Protein AF-A0A953K7R1-F1 (afdb_monomer)

Solvent-accessible surface area (backbone atoms only — not comparable to full-atom values): 4111 Å² total; per-residue (Å²): 126,63,72,44,78,74,57,89,60,23,33,42,32,57,43,80,34,76,86,39,89,56,102,82,73,30,41,38,38,41,35,36,34,36,56,55,97,93,41,83,42,80,67,51,73,46,47,45,88,82,47,84,73,82,50,73,69,57,52,57,57,51,44,68,78,74,109

Sequence (67 aa):
MQATPIGKDCYKIRLAISSKGGKSGGGRVVTYVRLLQGKVYLLTIYDKTDQDSLTTKELLALLKGVE

Mean predicted aligned error: 5.42 Å

Nearest PDB structures (foldseek):
  9djt-assembly1_B  TM=6.527E-01  e=1.028E+00  Homo sapiens
  8u17-assembly2_E  TM=6.463E-01  e=1.467E+00  Homo sapiens
  4a0a-assembly1_A  TM=6.731E-01  e=1.973E+00  Homo sapiens
  8u17-assembly1_B  TM=6.539E-01  e=1.652E+00  Homo sapiens
  8ov6-assembly1_A  TM=6.717E-01  e=5.093E+00  Homo sapiens

pLDDT: mean 85.48, std 10.37, range [53.62, 94.75]

Secondary structure (DSSP, 8-state):
--EEEEETTEEEEEEEETTS--TTS-EEEEEEEEEETTEEEEEEEEETTT-----HHHHHHHHTTT-

Radius of gyration: 12.91 Å; Cα contacts (8 Å, |Δi|>4): 103; chains: 1; bounding box: 32×26×30 Å

Structure (mmCIF, N/CA/C/O backbone):
data_AF-A0A953K7R1-F1
#
_entry.id   AF-A0A953K7R1-F1
#
loop_
_atom_site.group_PDB
_atom_site.id
_atom_site.type_symbol
_atom_site.label_atom_id
_atom_site.label_alt_id
_atom_site.label_comp_id
_atom_site.label_asym_id
_atom_site.label_entity_id
_atom_site.label_seq_id
_atom_site.pdbx_PDB_ins_code
_atom_site.Cartn_x
_atom_site.Cartn_y
_atom_site.Cartn_z
_atom_site.occupancy
_atom_site.B_iso_or_equiv
_atom_site.auth_seq_id
_atom_site.auth_comp_id
_atom_site.auth_asym_id
_atom_site.auth_atom_id
_atom_site.pdbx_PDB_model_num
ATOM 1 N N . MET A 1 1 ? 0.769 -15.223 -3.803 1.00 61.38 1 MET A N 1
ATOM 2 C CA . MET A 1 1 ? 0.242 -13.853 -3.632 1.00 61.38 1 MET A CA 1
ATOM 3 C C . MET A 1 1 ? -0.072 -13.677 -2.158 1.00 61.38 1 MET A C 1
ATOM 5 O O . MET A 1 1 ? -0.912 -14.405 -1.654 1.00 61.38 1 MET A O 1
ATOM 9 N N 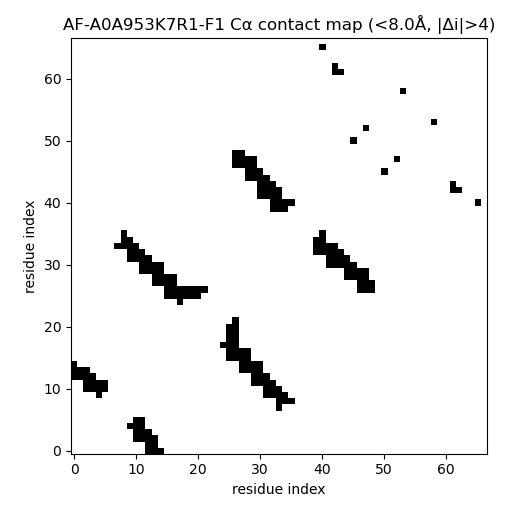. GLN A 1 2 ? 0.656 -12.816 -1.450 1.00 76.69 2 GLN A N 1
ATOM 10 C CA . GLN A 1 2 ? 0.450 -12.583 -0.018 1.00 76.69 2 GLN A CA 1
ATOM 11 C C . GLN A 1 2 ? 0.331 -11.077 0.213 1.00 76.69 2 GLN A C 1
ATOM 13 O O . GLN A 1 2 ? 1.105 -10.305 -0.359 1.00 76.69 2 GLN A O 1
ATOM 18 N N . ALA A 1 3 ? -0.663 -10.673 1.001 1.00 86.12 3 ALA A N 1
ATOM 19 C CA . ALA A 1 3 ? -0.849 -9.291 1.412 1.00 86.12 3 ALA A CA 1
ATOM 20 C C . ALA A 1 3 ? 0.002 -9.021 2.657 1.00 86.12 3 ALA A C 1
ATOM 22 O O . ALA A 1 3 ? -0.102 -9.736 3.652 1.00 86.12 3 ALA A O 1
ATOM 23 N N . THR A 1 4 ? 0.851 -8.001 2.603 1.00 93.19 4 THR A N 1
ATOM 24 C CA . THR A 1 4 ? 1.645 -7.560 3.751 1.00 93.19 4 THR A CA 1
ATOM 25 C C . THR A 1 4 ? 0.925 -6.394 4.426 1.00 93.19 4 THR A C 1
ATOM 27 O O . THR A 1 4 ? 0.729 -5.373 3.760 1.00 93.19 4 THR A O 1
ATOM 30 N N . PRO A 1 5 ? 0.530 -6.502 5.707 1.00 92.88 5 PRO A N 1
ATOM 31 C CA . PRO A 1 5 ? -0.019 -5.368 6.439 1.00 92.88 5 PRO A CA 1
ATOM 32 C C . PRO A 1 5 ? 1.057 -4.293 6.615 1.00 92.88 5 PRO A C 1
ATOM 34 O O . PRO A 1 5 ? 2.219 -4.599 6.879 1.00 92.88 5 PRO A O 1
ATOM 37 N N . ILE A 1 6 ? 0.670 -3.031 6.456 1.00 91.31 6 ILE A N 1
ATOM 38 C CA . ILE A 1 6 ? 1.577 -1.873 6.558 1.00 91.31 6 ILE A CA 1
ATOM 39 C C . ILE A 1 6 ? 1.053 -0.800 7.530 1.00 91.31 6 ILE A C 1
ATOM 41 O O . ILE A 1 6 ? 1.527 0.333 7.522 1.00 91.31 6 ILE A O 1
ATOM 45 N N . GLY A 1 7 ? 0.089 -1.169 8.381 1.00 89.38 7 GLY A N 1
ATOM 46 C CA . GLY A 1 7 ? -0.546 -0.295 9.372 1.00 89.38 7 GLY A CA 1
ATOM 47 C C . GLY A 1 7 ? -1.779 0.436 8.836 1.00 89.38 7 GLY A C 1
ATOM 48 O O . GLY A 1 7 ? -2.010 0.461 7.632 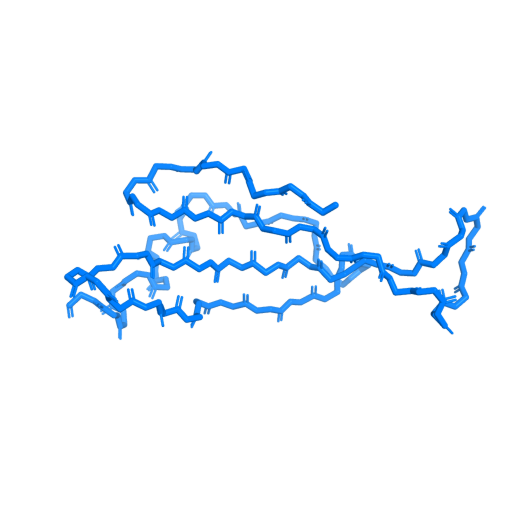1.00 89.38 7 GLY A O 1
ATOM 49 N N . LYS A 1 8 ? -2.582 1.017 9.742 1.00 89.00 8 LYS A N 1
ATOM 50 C CA . LYS A 1 8 ? -3.846 1.713 9.423 1.00 89.00 8 LYS A CA 1
ATOM 51 C C . LYS A 1 8 ? -4.758 0.889 8.502 1.00 89.00 8 LYS A C 1
ATOM 53 O O . LYS A 1 8 ? -5.180 1.397 7.478 1.00 89.00 8 LYS A O 1
ATOM 58 N N . ASP A 1 9 ? -4.967 -0.396 8.784 1.00 92.44 9 ASP A N 1
ATOM 59 C CA . ASP A 1 9 ? -5.741 -1.321 7.929 1.00 92.44 9 ASP A CA 1
ATOM 60 C C . ASP A 1 9 ? -5.367 -1.279 6.430 1.00 92.44 9 ASP A C 1
ATOM 62 O O . ASP A 1 9 ? -6.188 -1.569 5.553 1.00 92.44 9 ASP A O 1
ATOM 66 N N . CYS A 1 10 ? -4.127 -0.889 6.122 1.00 93.25 10 CYS A N 1
ATOM 67 C CA . CYS A 1 10 ? -3.584 -0.878 4.777 1.00 93.25 10 CYS A CA 1
ATOM 68 C C . CYS A 1 10 ? -2.768 -2.136 4.524 1.00 93.25 10 CYS A C 1
ATOM 70 O O . CYS A 1 10 ? -2.049 -2.641 5.395 1.00 93.25 10 CYS A O 1
ATOM 72 N N . TYR A 1 11 ? -2.816 -2.585 3.277 1.00 94.12 11 TYR A N 1
ATOM 73 C CA . TYR A 1 11 ? -2.137 -3.785 2.828 1.00 94.12 11 TYR A CA 1
ATOM 74 C C . TYR A 1 11 ? -1.421 -3.522 1.513 1.00 94.12 11 TYR A C 1
ATOM 76 O O . TYR A 1 11 ? -1.960 -2.888 0.605 1.00 94.12 11 TYR A O 1
ATOM 84 N N . LYS A 1 12 ? -0.204 -4.054 1.408 1.00 93.00 12 LYS A N 1
ATOM 85 C CA . LYS A 1 12 ? 0.583 -4.087 0.178 1.00 93.00 12 LYS A CA 1
ATOM 86 C C . LYS A 1 12 ? 0.501 -5.477 -0.435 1.00 93.00 12 LYS A C 1
ATOM 88 O O . LYS A 1 12 ? 0.833 -6.462 0.221 1.00 93.00 12 LYS A O 1
ATOM 93 N N . ILE A 1 13 ? 0.128 -5.555 -1.703 1.00 93.06 13 ILE A N 1
ATOM 94 C CA . ILE A 1 13 ? 0.014 -6.802 -2.458 1.00 93.06 13 ILE A CA 1
ATOM 95 C C . ILE A 1 13 ? 1.012 -6.753 -3.613 1.00 93.06 13 ILE A C 1
ATOM 97 O O . ILE A 1 13 ? 1.118 -5.747 -4.310 1.00 93.06 13 ILE A O 1
ATOM 101 N N . ARG A 1 14 ? 1.768 -7.839 -3.805 1.00 88.12 14 ARG A N 1
ATOM 102 C CA . ARG A 1 14 ? 2.674 -8.016 -4.949 1.00 88.12 14 ARG A CA 1
ATOM 103 C C . ARG A 1 14 ? 2.119 -9.098 -5.867 1.00 88.12 14 ARG A C 1
ATOM 105 O O . ARG A 1 14 ? 2.018 -10.258 -5.459 1.00 88.12 14 ARG A O 1
ATOM 112 N N . LEU A 1 15 ? 1.784 -8.710 -7.092 1.00 87.56 15 LEU A N 1
ATOM 113 C CA . LEU A 1 15 ? 1.278 -9.592 -8.142 1.00 87.56 15 LEU A CA 1
ATOM 114 C C . LEU A 1 15 ? 2.367 -9.793 -9.192 1.00 87.56 15 LEU A C 1
ATOM 116 O O . LEU A 1 15 ? 2.949 -8.822 -9.669 1.00 87.56 15 LEU A O 1
ATOM 120 N N . ALA A 1 16 ? 2.667 -11.045 -9.530 1.00 86.38 16 ALA A N 1
ATOM 121 C CA . ALA A 1 16 ? 3.582 -11.356 -10.623 1.00 86.38 16 ALA A CA 1
ATOM 122 C C . ALA A 1 16 ? 2.853 -11.214 -11.967 1.00 86.38 16 ALA A C 1
ATOM 124 O O . ALA A 1 16 ? 1.728 -11.689 -12.105 1.00 86.38 16 ALA A O 1
ATOM 125 N N . ILE A 1 17 ? 3.500 -10.587 -12.948 1.00 83.19 17 ILE A N 1
ATOM 126 C CA . ILE A 1 17 ? 3.013 -10.465 -14.324 1.00 83.19 17 ILE A CA 1
ATOM 127 C C . ILE A 1 17 ? 3.853 -11.392 -15.194 1.00 83.19 17 ILE A C 1
ATOM 129 O O . ILE A 1 17 ? 4.940 -11.019 -15.634 1.00 83.19 17 ILE A O 1
ATOM 133 N N . SER A 1 18 ? 3.357 -12.599 -15.455 1.00 76.19 18 SER A N 1
ATOM 134 C CA . SER A 1 18 ? 4.082 -13.603 -16.246 1.00 76.19 18 SER A CA 1
ATOM 135 C C . SER A 1 18 ? 4.359 -13.166 -17.691 1.00 76.19 18 SER A C 1
ATOM 137 O O . SER A 1 18 ? 5.336 -13.617 -18.280 1.00 76.19 18 SER A O 1
ATOM 139 N N . SER A 1 19 ? 3.544 -12.269 -18.257 1.00 75.25 19 SER A N 1
ATOM 140 C CA . SER A 1 19 ? 3.656 -11.807 -19.648 1.00 75.25 19 SER A CA 1
ATOM 141 C C . SER A 1 19 ? 4.619 -10.633 -19.872 1.00 75.25 19 SER A C 1
ATOM 143 O O . SER A 1 19 ? 4.928 -10.321 -21.021 1.00 75.25 19 SER A O 1
ATOM 145 N N . LYS A 1 20 ? 5.118 -9.968 -18.817 1.00 71.62 20 LYS A N 1
ATOM 146 C CA . LYS A 1 20 ? 6.029 -8.813 -18.948 1.00 71.62 20 LYS A CA 1
ATOM 147 C C . LYS A 1 20 ? 7.490 -9.282 -18.875 1.00 71.62 20 LYS A C 1
ATOM 149 O O . LYS A 1 20 ? 7.964 -9.646 -17.805 1.00 71.62 20 LYS A O 1
ATOM 154 N N . GLY A 1 21 ? 8.200 -9.300 -20.006 1.00 58.09 21 GLY A N 1
ATOM 155 C CA . GLY A 1 21 ? 9.562 -9.845 -20.125 1.00 58.09 21 GLY A CA 1
ATOM 156 C C . GLY A 1 21 ? 10.625 -9.098 -19.303 1.00 58.09 21 GLY A C 1
ATOM 157 O O . GLY A 1 21 ? 10.753 -7.881 -19.397 1.00 58.09 21 GLY A O 1
ATOM 158 N N . GLY A 1 22 ? 11.413 -9.837 -18.512 1.00 65.69 22 GLY A N 1
ATOM 159 C CA . GLY A 1 22 ? 12.530 -9.328 -17.705 1.00 65.69 22 GLY A CA 1
ATOM 160 C C . GLY A 1 22 ? 13.397 -10.462 -17.137 1.00 65.69 22 GLY A C 1
ATOM 161 O O . GLY A 1 22 ? 12.995 -11.624 -17.174 1.00 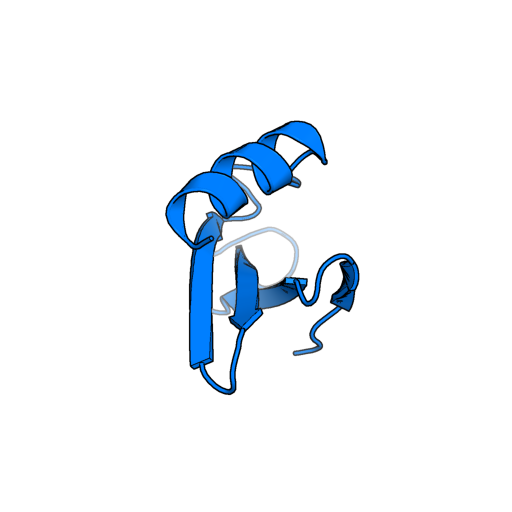65.69 22 GLY A O 1
ATOM 162 N N . LYS A 1 23 ? 14.581 -10.127 -16.594 1.00 58.62 23 LYS A N 1
ATOM 163 C CA . LYS A 1 23 ? 15.677 -11.065 -16.239 1.00 58.62 23 LYS A CA 1
ATOM 164 C C . LYS A 1 23 ? 15.338 -12.185 -15.226 1.00 58.62 23 LYS A C 1
ATOM 166 O O . LYS A 1 23 ? 16.190 -13.033 -14.992 1.00 58.62 23 LYS A O 1
ATOM 171 N N . SER A 1 24 ? 14.144 -12.221 -14.625 1.00 56.84 24 SER A N 1
ATOM 172 C CA . SER A 1 24 ? 13.789 -13.210 -13.587 1.00 56.84 24 SER A CA 1
ATOM 173 C C . SER A 1 24 ? 12.302 -13.608 -13.508 1.00 56.84 24 SER A C 1
ATOM 175 O O . SER A 1 24 ? 11.806 -13.923 -12.428 1.00 56.84 24 SER A O 1
ATOM 177 N N . GLY A 1 25 ? 11.589 -13.660 -14.640 1.00 53.62 25 GLY A N 1
ATOM 178 C CA . GLY A 1 25 ? 10.287 -14.353 -14.701 1.00 53.62 25 GLY A CA 1
ATOM 179 C C . GLY A 1 25 ? 9.045 -13.476 -14.531 1.00 53.62 25 GLY A C 1
ATOM 180 O O . GLY A 1 25 ? 8.095 -13.876 -13.861 1.00 53.62 25 GLY A O 1
ATOM 181 N N . GLY A 1 26 ? 9.036 -12.300 -15.158 1.00 68.06 26 GLY A N 1
ATOM 182 C CA . GLY A 1 26 ? 7.859 -11.436 -15.182 1.00 68.06 26 GLY A CA 1
ATOM 183 C C . GLY A 1 26 ? 8.016 -10.141 -14.387 1.00 68.06 26 GLY A C 1
ATOM 184 O O . GLY A 1 26 ? 8.704 -10.101 -13.363 1.00 68.06 26 GLY A O 1
ATOM 185 N N . GLY A 1 27 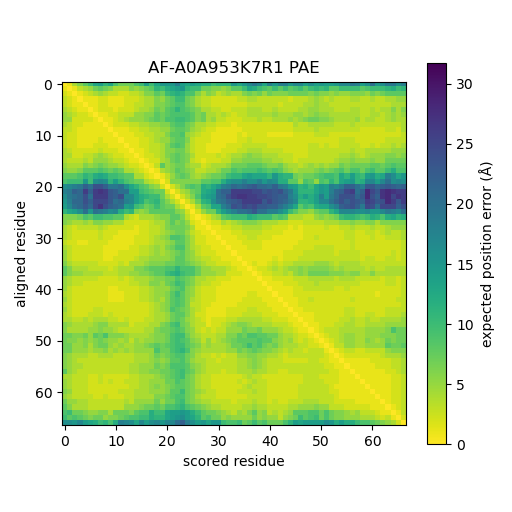? 7.358 -9.073 -14.843 1.00 79.31 27 GLY A N 1
ATOM 186 C CA . GLY A 1 27 ? 7.186 -7.829 -14.083 1.00 79.31 27 GLY A CA 1
ATOM 187 C C . GLY A 1 27 ? 6.396 -8.045 -12.786 1.00 79.31 27 GLY A C 1
ATOM 188 O O . GLY A 1 27 ? 5.872 -9.131 -12.526 1.00 79.31 27 GLY A O 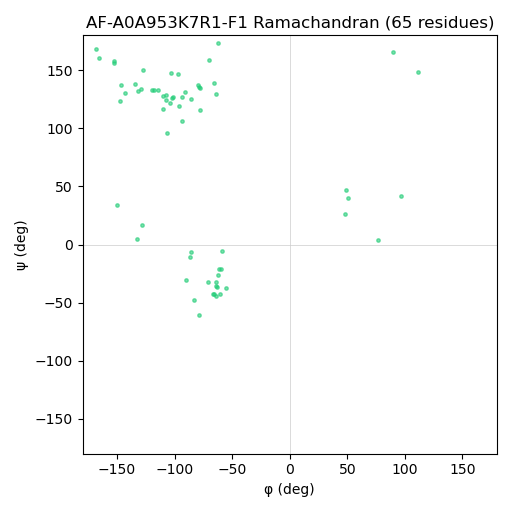1
ATOM 189 N N . ARG A 1 28 ? 6.296 -7.015 -11.939 1.00 84.81 28 ARG A N 1
ATOM 190 C CA . ARG A 1 28 ? 5.463 -7.082 -10.728 1.00 84.81 28 ARG A CA 1
ATOM 191 C C . ARG A 1 28 ? 4.595 -5.848 -10.626 1.00 84.81 28 ARG A C 1
ATOM 193 O O . ARG A 1 28 ? 5.115 -4.744 -10.686 1.00 84.81 28 ARG A O 1
ATOM 200 N N . VAL A 1 29 ? 3.312 -6.042 -10.361 1.00 89.38 29 VAL A N 1
ATOM 201 C CA . VAL A 1 29 ? 2.445 -4.951 -9.923 1.00 89.38 29 VAL A CA 1
ATOM 202 C C . VAL A 1 29 ? 2.463 -4.895 -8.405 1.00 89.38 29 VAL A C 1
ATOM 204 O O . VAL A 1 29 ? 2.305 -5.921 -7.732 1.00 89.38 29 VAL A O 1
ATOM 207 N N . VAL A 1 30 ? 2.664 -3.700 -7.863 1.00 91.50 30 VAL A N 1
ATOM 208 C CA . VAL A 1 30 ? 2.453 -3.422 -6.446 1.00 91.50 30 VAL A CA 1
ATOM 209 C C . VAL A 1 30 ? 1.122 -2.700 -6.302 1.00 91.50 30 VAL A C 1
ATOM 211 O O . VAL A 1 30 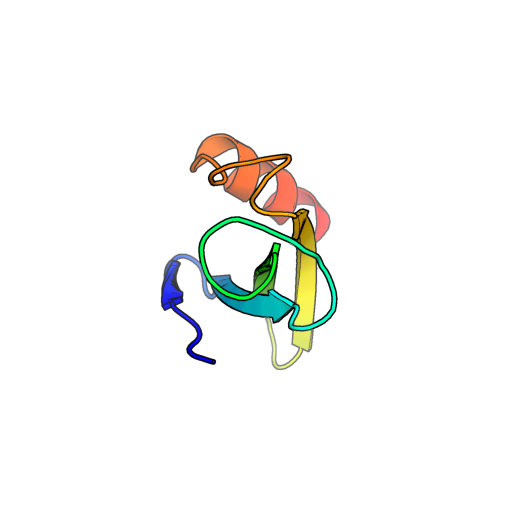? 0.888 -1.675 -6.936 1.00 91.50 30 VAL A O 1
ATOM 214 N N . THR A 1 31 ? 0.255 -3.241 -5.456 1.00 93.69 31 THR A N 1
ATOM 215 C CA . THR 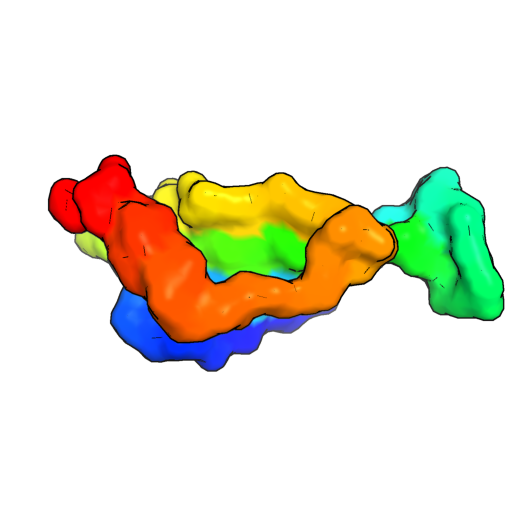A 1 31 ? -1.070 -2.687 -5.176 1.00 93.69 31 THR A CA 1
ATOM 216 C C . THR A 1 31 ? -1.167 -2.340 -3.699 1.00 93.69 31 THR A C 1
ATOM 218 O O . THR A 1 31 ? -0.814 -3.158 -2.847 1.00 93.69 31 THR A O 1
ATOM 221 N N . TYR A 1 32 ? -1.660 -1.142 -3.396 1.00 94.12 32 TYR A N 1
ATOM 222 C CA . TYR A 1 32 ? -1.965 -0.708 -2.036 1.00 94.12 32 TYR A CA 1
ATOM 223 C C . TYR A 1 32 ? -3.475 -0.597 -1.867 1.00 94.12 32 TYR A C 1
ATOM 225 O O . TYR A 1 32 ? -4.138 0.080 -2.651 1.00 94.12 32 TYR A O 1
ATOM 233 N N . VAL A 1 33 ? -4.010 -1.246 -0.836 1.00 94.75 33 VAL A N 1
ATOM 234 C CA . VAL A 1 33 ? -5.439 -1.202 -0.504 1.00 94.75 33 VAL A CA 1
ATOM 235 C C . VAL A 1 33 ? -5.651 -0.805 0.950 1.00 94.75 33 VAL A C 1
ATOM 237 O O . VAL A 1 33 ? -4.815 -1.121 1.797 1.00 94.75 33 VAL A O 1
ATOM 240 N N . ARG A 1 34 ? -6.777 -0.150 1.235 1.00 94.00 34 ARG A N 1
ATOM 241 C CA . ARG A 1 34 ? -7.265 0.156 2.584 1.00 94.00 34 ARG A CA 1
ATOM 242 C C . ARG A 1 34 ? -8.560 -0.602 2.845 1.00 94.00 34 ARG A C 1
ATOM 244 O O . ARG A 1 34 ? -9.469 -0.569 2.020 1.00 94.00 34 ARG A O 1
ATOM 251 N N . LEU A 1 35 ? -8.651 -1.249 4.001 1.00 92.75 35 LEU A N 1
ATOM 252 C CA . LEU A 1 35 ? -9.905 -1.781 4.525 1.00 92.75 35 LEU A CA 1
ATOM 253 C C . LEU A 1 35 ? -10.538 -0.752 5.465 1.00 92.75 35 LEU A C 1
ATOM 255 O O . LEU A 1 35 ? -9.890 -0.275 6.396 1.00 92.75 35 LEU A O 1
ATOM 259 N N . LEU A 1 36 ? -11.797 -0.400 5.220 1.00 92.75 36 LEU A N 1
ATOM 260 C CA . LEU A 1 36 ? -12.553 0.512 6.077 1.00 92.75 36 LEU A CA 1
ATOM 261 C C . LEU A 1 36 ? -14.032 0.120 6.068 1.00 92.75 36 LEU A C 1
ATOM 263 O O . LEU A 1 36 ? -14.639 0.027 5.005 1.00 92.75 36 LEU A O 1
ATOM 267 N N . GLN A 1 37 ? -14.604 -0.133 7.250 1.00 91.19 37 GLN A N 1
ATOM 268 C CA . GLN A 1 37 ? -16.029 -0.474 7.428 1.00 91.19 37 GLN A CA 1
ATOM 269 C C . GLN A 1 37 ? -16.522 -1.611 6.505 1.00 91.19 37 GLN A C 1
ATOM 271 O O . GLN A 1 37 ? -17.604 -1.545 5.927 1.00 91.19 37 GLN A O 1
ATOM 276 N N . GLY A 1 38 ? -15.701 -2.648 6.316 1.00 92.44 38 GLY A N 1
ATOM 277 C CA . GLY A 1 38 ? -16.028 -3.781 5.439 1.00 92.44 38 GLY A CA 1
ATOM 278 C C . GLY A 1 38 ? -15.893 -3.502 3.935 1.00 9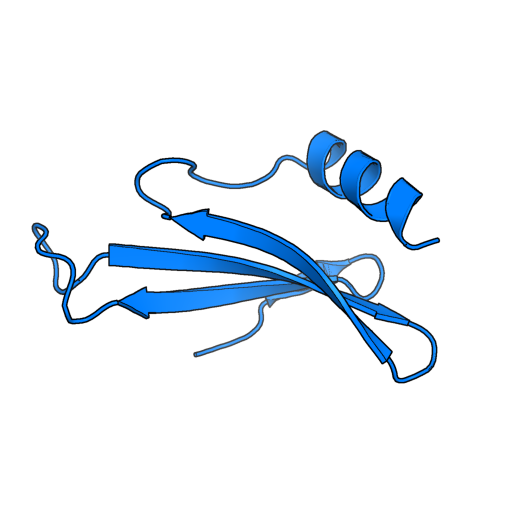2.44 38 GLY A C 1
ATOM 279 O O . GLY A 1 38 ? -16.188 -4.383 3.134 1.00 92.44 38 GLY A O 1
ATOM 280 N N . LYS A 1 39 ? -15.422 -2.314 3.535 1.00 92.44 39 LYS A N 1
ATOM 281 C CA . LYS A 1 39 ? -15.130 -1.955 2.140 1.00 92.44 39 LYS A CA 1
ATOM 282 C C . LYS A 1 39 ? -13.629 -1.994 1.863 1.00 92.44 39 LYS A C 1
ATOM 284 O O . LYS A 1 39 ? -12.815 -1.688 2.735 1.00 92.44 39 LYS A O 1
ATOM 289 N N . VAL A 1 40 ? -13.276 -2.346 0.626 1.00 93.31 40 VAL A N 1
ATOM 290 C CA . VAL A 1 40 ? -11.901 -2.325 0.108 1.00 93.31 40 VAL A CA 1
ATOM 291 C C . VAL A 1 40 ? -11.739 -1.109 -0.794 1.00 93.31 40 VAL A C 1
ATOM 293 O O . VAL A 1 40 ? -12.432 -0.987 -1.801 1.00 93.31 40 VAL A O 1
ATOM 296 N N . TYR A 1 41 ? -10.792 -0.243 -0.460 1.00 93.94 41 TYR A N 1
ATOM 297 C CA . TYR A 1 41 ? -10.428 0.922 -1.254 1.00 93.94 41 TYR A CA 1
ATOM 298 C C . TYR A 1 41 ? -9.074 0.688 -1.913 1.00 93.94 41 TYR A C 1
ATOM 300 O O . TYR A 1 41 ? -8.088 0.406 -1.231 1.00 93.94 41 TYR A O 1
ATOM 308 N N . LEU A 1 42 ? -9.014 0.812 -3.237 1.00 94.00 42 LEU A N 1
ATOM 309 C CA . LEU A 1 42 ? -7.754 0.814 -3.971 1.00 94.00 42 LEU A CA 1
ATOM 310 C C . LEU A 1 42 ? -7.095 2.189 -3.822 1.00 94.00 42 LEU A C 1
ATOM 312 O O . LEU A 1 42 ? -7.640 3.179 -4.295 1.00 94.00 42 LEU A O 1
ATOM 316 N N . LEU A 1 43 ? -5.929 2.245 -3.178 1.00 93.62 43 LEU A N 1
ATOM 317 C CA . LEU A 1 43 ? -5.184 3.495 -2.998 1.00 93.62 43 LEU A CA 1
ATOM 318 C C . LEU A 1 43 ? -4.337 3.812 -4.228 1.00 93.62 43 LEU A C 1
ATOM 320 O O . LEU A 1 43 ? -4.329 4.937 -4.712 1.00 93.62 43 LEU A O 1
ATOM 324 N N . THR A 1 44 ? -3.590 2.819 -4.712 1.00 93.44 44 THR A N 1
ATOM 325 C CA . THR A 1 44 ? -2.778 2.943 -5.924 1.00 93.44 44 THR A CA 1
ATOM 326 C C . THR A 1 44 ? -2.326 1.577 -6.432 1.00 93.44 44 THR A C 1
ATOM 328 O O . THR A 1 44 ? -2.309 0.581 -5.696 1.00 93.44 44 THR A O 1
ATOM 331 N N . ILE A 1 45 ? -1.946 1.550 -7.704 1.00 93.75 45 ILE A N 1
ATOM 332 C CA . ILE A 1 45 ? -1.418 0.400 -8.418 1.00 93.75 45 ILE A CA 1
ATOM 333 C C . ILE A 1 45 ? -0.331 0.879 -9.382 1.00 93.75 45 ILE A C 1
ATOM 335 O O . ILE A 1 45 ? -0.535 1.840 -10.118 1.00 93.75 45 ILE A O 1
ATOM 339 N N . TYR A 1 46 ? 0.831 0.232 -9.364 1.00 91.38 46 TYR A N 1
ATOM 340 C CA . TYR A 1 46 ? 1.950 0.612 -10.227 1.00 91.38 46 TYR A CA 1
ATOM 341 C C . TYR A 1 46 ? 2.856 -0.580 -10.532 1.00 91.38 46 TYR A C 1
ATOM 343 O O . TYR A 1 46 ? 2.885 -1.565 -9.783 1.00 91.38 46 TYR A O 1
ATOM 351 N N . ASP A 1 47 ? 3.612 -0.496 -11.628 1.00 87.38 47 ASP A N 1
ATOM 352 C CA . ASP A 1 47 ? 4.654 -1.477 -11.904 1.00 87.38 47 ASP A CA 1
ATOM 353 C C . ASP A 1 47 ? 5.892 -1.202 -11.052 1.00 87.38 47 ASP A C 1
ATOM 355 O O . ASP A 1 47 ? 6.382 -0.080 -10.932 1.00 87.38 47 ASP A O 1
ATOM 359 N N . LYS A 1 48 ? 6.428 -2.270 -10.479 1.00 85.12 48 LYS A N 1
ATOM 360 C CA . LYS A 1 48 ? 7.614 -2.266 -9.642 1.00 85.12 48 LYS A CA 1
ATOM 361 C C . LYS A 1 48 ? 8.879 -1.784 -10.367 1.00 85.12 48 LYS A C 1
ATOM 363 O O . LYS A 1 48 ? 9.849 -1.427 -9.690 1.00 85.12 48 LYS A O 1
ATOM 368 N N . THR A 1 49 ? 8.900 -1.845 -11.702 1.00 83.12 49 THR A N 1
ATOM 369 C CA . THR A 1 49 ? 9.974 -1.273 -12.530 1.00 83.12 49 THR A CA 1
ATOM 370 C C . THR A 1 49 ? 9.951 0.245 -12.541 1.00 83.12 49 THR A C 1
ATOM 372 O O . THR A 1 49 ? 11.011 0.857 -12.609 1.00 83.12 49 THR A O 1
ATOM 375 N N . ASP A 1 50 ? 8.760 0.829 -12.447 1.00 83.06 50 ASP A N 1
ATOM 376 C CA . ASP A 1 50 ? 8.553 2.268 -12.596 1.00 83.06 50 ASP A CA 1
ATOM 377 C C . ASP A 1 50 ? 8.668 2.958 -11.231 1.00 83.06 50 ASP A C 1
ATOM 379 O O . ASP A 1 50 ? 9.134 4.091 -11.131 1.00 83.06 50 ASP A O 1
ATOM 383 N N . GLN A 1 51 ? 8.310 2.244 -10.158 1.00 82.31 51 GLN A N 1
ATOM 384 C CA . GLN A 1 51 ? 8.432 2.718 -8.784 1.00 82.31 51 GLN A CA 1
ATOM 385 C C . GLN A 1 51 ? 8.752 1.570 -7.816 1.00 82.31 51 GLN A C 1
ATOM 387 O O . GLN A 1 51 ? 8.185 0.482 -7.894 1.00 82.31 51 GLN A O 1
ATOM 392 N N . ASP A 1 52 ? 9.671 1.786 -6.867 1.00 82.12 52 ASP A N 1
ATOM 393 C CA . ASP A 1 52 ? 10.127 0.722 -5.961 1.00 82.12 52 ASP A CA 1
ATOM 394 C C . ASP A 1 52 ? 9.146 0.449 -4.811 1.00 82.12 52 ASP A C 1
ATOM 396 O O . ASP A 1 52 ? 8.578 -0.642 -4.673 1.00 82.12 52 ASP A O 1
ATOM 400 N N . SER A 1 53 ? 8.905 1.465 -3.991 1.00 84.75 53 SER A N 1
ATOM 401 C CA . SER A 1 53 ? 7.968 1.414 -2.874 1.00 84.75 53 SER A CA 1
ATOM 402 C C . SER A 1 53 ? 7.417 2.804 -2.584 1.00 84.75 53 SER A C 1
ATOM 404 O O . SER A 1 53 ? 8.057 3.797 -2.923 1.00 84.75 53 SER A O 1
ATOM 406 N N . LEU A 1 54 ? 6.241 2.867 -1.959 1.00 88.81 54 LEU A N 1
ATOM 407 C CA . LEU A 1 54 ? 5.743 4.115 -1.391 1.00 88.81 54 LEU A CA 1
ATOM 408 C C . LEU A 1 54 ? 6.412 4.386 -0.050 1.00 88.81 54 LEU A C 1
ATOM 410 O O . LEU A 1 54 ? 6.499 3.502 0.808 1.00 88.81 54 LEU A O 1
ATOM 414 N N . THR A 1 55 ? 6.796 5.637 0.150 1.00 89.94 55 THR A N 1
ATOM 415 C CA . THR A 1 55 ? 7.157 6.174 1.456 1.00 89.94 55 THR A CA 1
ATOM 416 C C . THR A 1 55 ? 5.919 6.307 2.343 1.00 89.94 55 THR A C 1
ATOM 418 O O . THR A 1 55 ? 4.782 6.428 1.876 1.00 89.94 55 THR A O 1
ATOM 421 N N . THR A 1 56 ? 6.134 6.366 3.658 1.00 87.31 56 THR A N 1
ATOM 422 C CA . THR A 1 56 ? 5.057 6.625 4.626 1.00 87.31 56 THR A CA 1
ATOM 423 C C . THR A 1 56 ? 4.313 7.925 4.317 1.00 87.31 56 THR A C 1
ATOM 425 O O . THR A 1 56 ? 3.094 7.984 4.452 1.00 87.31 56 THR A O 1
ATOM 428 N N . LYS A 1 57 ? 5.024 8.966 3.863 1.00 91.31 57 LYS A N 1
ATOM 429 C CA . LYS A 1 57 ? 4.433 10.269 3.533 1.00 91.31 57 LYS A CA 1
ATOM 430 C C . LYS A 1 57 ? 3.456 10.171 2.359 1.00 91.31 57 LYS A C 1
ATOM 432 O O . LYS A 1 57 ? 2.365 10.727 2.440 1.00 91.31 57 LYS A O 1
ATOM 437 N N . GLU A 1 58 ? 3.828 9.457 1.301 1.00 91.75 58 GLU A N 1
ATOM 438 C CA . GLU A 1 58 ? 2.962 9.245 0.133 1.00 91.75 58 GLU A CA 1
ATOM 439 C C . GLU A 1 58 ? 1.734 8.411 0.496 1.00 91.75 58 GLU A C 1
ATOM 441 O O . GLU A 1 58 ? 0.618 8.770 0.131 1.00 91.75 58 GLU A O 1
ATOM 446 N N . LEU A 1 59 ? 1.910 7.350 1.292 1.00 90.25 59 LEU A N 1
ATOM 447 C CA . LEU A 1 59 ? 0.791 6.534 1.764 1.00 90.25 59 LEU A CA 1
ATOM 448 C C . LEU A 1 59 ? -0.208 7.357 2.591 1.00 90.25 59 LEU A C 1
ATOM 450 O O . LEU A 1 59 ? -1.415 7.234 2.405 1.00 90.25 59 LEU A O 1
ATOM 454 N N . LEU A 1 60 ? 0.286 8.221 3.482 1.00 91.00 60 LEU A N 1
ATOM 455 C CA . LEU A 1 60 ? -0.559 9.130 4.258 1.00 91.00 60 LEU A CA 1
ATOM 456 C C . LEU A 1 60 ? -1.285 10.147 3.375 1.00 91.00 60 LEU A C 1
ATOM 458 O O . LEU A 1 60 ? -2.420 10.500 3.679 1.00 91.00 60 LEU A O 1
ATOM 462 N N . ALA A 1 61 ? -0.655 10.617 2.298 1.00 92.50 61 ALA A N 1
ATOM 463 C CA . ALA A 1 61 ? -1.301 11.517 1.350 1.00 92.50 61 ALA A CA 1
ATOM 464 C C . ALA A 1 61 ? -2.447 10.822 0.598 1.00 92.50 61 ALA A C 1
ATOM 466 O O . ALA A 1 61 ? -3.521 11.405 0.484 1.00 92.50 61 ALA A O 1
ATOM 467 N N . LEU A 1 62 ? -2.252 9.573 0.158 1.00 91.56 62 LEU A N 1
ATOM 468 C CA . LEU A 1 62 ? -3.297 8.773 -0.494 1.00 91.56 62 LEU A CA 1
ATOM 469 C C . LEU A 1 62 ? -4.482 8.496 0.438 1.00 91.56 62 LEU A C 1
ATOM 471 O O . LEU A 1 62 ? -5.629 8.509 -0.000 1.00 91.56 62 LEU A O 1
ATOM 475 N N . LEU A 1 63 ? -4.216 8.283 1.729 1.00 90.12 63 LEU A N 1
ATOM 476 C CA . LEU A 1 63 ? -5.260 8.010 2.716 1.00 90.12 63 LEU A CA 1
ATOM 477 C C . LEU A 1 63 ? -6.231 9.174 2.919 1.00 90.12 63 LEU A C 1
ATOM 479 O O . LEU A 1 63 ? -7.413 8.925 3.111 1.00 90.12 63 LEU A O 1
ATOM 483 N N . LYS A 1 64 ? -5.780 10.426 2.786 1.00 89.62 64 LYS A N 1
ATOM 484 C CA . LYS A 1 64 ? -6.662 11.601 2.905 1.00 89.62 64 LYS A CA 1
ATOM 485 C C . LYS A 1 64 ? -7.804 11.619 1.884 1.00 89.62 64 LYS A C 1
ATOM 487 O O . LYS A 1 64 ? -8.772 12.337 2.085 1.00 89.62 64 LYS A O 1
ATOM 492 N N . GLY A 1 65 ? -7.678 10.885 0.775 1.00 82.88 65 GLY A N 1
ATOM 493 C CA . GLY A 1 65 ? -8.713 10.802 -0.259 1.00 82.88 65 GLY A CA 1
ATOM 494 C C . GLY A 1 65 ? -9.793 9.746 -0.002 1.00 82.88 65 GLY A C 1
ATOM 495 O O . GLY A 1 65 ? -10.738 9.660 -0.779 1.00 82.88 65 GLY A O 1
ATOM 496 N N . VAL A 1 66 ? -9.639 8.921 1.037 1.00 81.38 66 VAL A N 1
ATOM 497 C CA . VAL A 1 66 ? -10.540 7.798 1.370 1.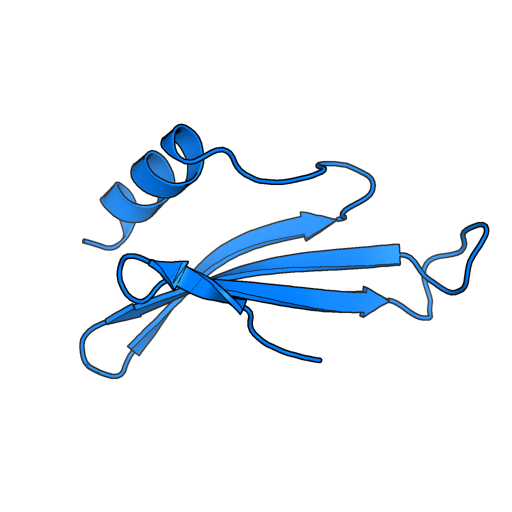00 81.38 66 VAL A CA 1
ATOM 498 C C . VAL A 1 66 ? -10.930 7.753 2.853 1.00 81.38 66 VAL A C 1
ATOM 500 O O . VAL A 1 66 ? -11.591 6.802 3.271 1.00 81.38 66 VAL A O 1
ATOM 503 N N . GLU A 1 67 ? -10.512 8.754 3.631 1.00 69.50 67 GLU A N 1
ATOM 504 C CA . GLU A 1 67 ? -10.997 9.022 4.995 1.00 69.50 67 GLU A CA 1
ATOM 505 C C . GLU A 1 67 ? -12.395 9.656 4.991 1.00 69.50 67 GLU A C 1
ATOM 507 O O . GLU A 1 67 ? -12.705 10.428 4.052 1.00 69.50 67 GLU A O 1
#

Foldseek 3Di:
DDWDDDDQQKTWDWDFAQPADDDPGGWIKIWIWHDDPNDIHTLDIDICVVPPDDDPVVVVVSVVVVD